Protein AF-A0A7V5C8G0-F1 (afdb_monomer_lite)

Radius of gyration: 12.89 Å; chains: 1; bounding box: 31×22×36 Å

pLDDT: mean 94.01, std 7.8, range [52.69, 97.81]

Foldseek 3Di:
DDQVFWPDWDWDADPPDPPDIDIDTDGNDPVSVVVVVVVVCPDPCCVVCVPPDDDDDDDDDDD

Secondary structure (DSSP, 8-state):
-PPTTEEEEEEEE-SSSTT-EEEEEEESSHHHHHHHHHHHHTSHHHHHTTTS-----------

Structure (mmCIF, N/CA/C/O backbone):
data_AF-A0A7V5C8G0-F1
#
_entry.id   AF-A0A7V5C8G0-F1
#
loop_
_atom_site.group_PDB
_atom_site.id
_atom_site.type_symbol
_atom_site.label_atom_id
_atom_site.label_alt_id
_atom_site.label_comp_id
_atom_site.label_asym_id
_atom_site.label_entity_id
_atom_site.label_seq_id
_atom_site.pdbx_PDB_ins_code
_atom_site.Cartn_x
_atom_site.Cartn_y
_atom_site.Cartn_z
_atom_site.occupancy
_atom_site.B_iso_or_equiv
_atom_site.auth_seq_id
_atom_site.auth_comp_id
_atom_site.auth_asym_id
_atom_site.auth_atom_id
_atom_site.pdbx_PDB_model_num
ATOM 1 N N . GLN A 1 1 ? -7.006 13.934 -0.532 1.00 52.69 1 GLN A N 1
ATOM 2 C CA . GLN A 1 1 ? -8.093 13.855 0.465 1.00 52.69 1 GLN A CA 1
ATOM 3 C C . GLN A 1 1 ? -7.997 12.480 1.102 1.00 52.69 1 GLN A C 1
ATOM 5 O O . GLN A 1 1 ? -7.935 11.522 0.343 1.00 52.69 1 GLN A O 1
ATOM 10 N N . GLY A 1 2 ? -7.901 12.388 2.429 1.00 77.19 2 GLY A N 1
ATOM 11 C CA . GLY A 1 2 ? -7.871 11.096 3.124 1.00 77.19 2 GLY A CA 1
ATOM 12 C C . GLY A 1 2 ? -9.251 10.443 3.128 1.00 77.19 2 GLY A C 1
ATOM 13 O O . GLY A 1 2 ? -10.267 11.140 3.179 1.00 77.19 2 GLY A O 1
ATOM 14 N N . GLU A 1 3 ? -9.289 9.120 3.034 1.00 90.00 3 GLU A N 1
ATOM 15 C CA . GLU A 1 3 ? -10.520 8.354 3.232 1.00 90.00 3 GLU A CA 1
ATOM 16 C C . GLU A 1 3 ? -10.968 8.414 4.697 1.00 90.00 3 GLU A C 1
ATOM 18 O O . GLU A 1 3 ? -10.126 8.588 5.583 1.00 90.00 3 GLU A O 1
ATOM 23 N N . PRO A 1 4 ? -12.275 8.269 4.987 1.00 95.19 4 PRO A N 1
ATOM 24 C CA . PRO A 1 4 ? -12.747 8.162 6.361 1.00 95.19 4 PRO A CA 1
ATOM 25 C C . PRO A 1 4 ? -11.988 7.067 7.119 1.00 95.19 4 PRO A C 1
ATOM 27 O O . PRO A 1 4 ? -11.940 5.924 6.676 1.00 95.19 4 PRO A O 1
ATOM 30 N N . GLY A 1 5 ? -11.381 7.431 8.249 1.00 95.69 5 GLY A N 1
ATOM 31 C CA 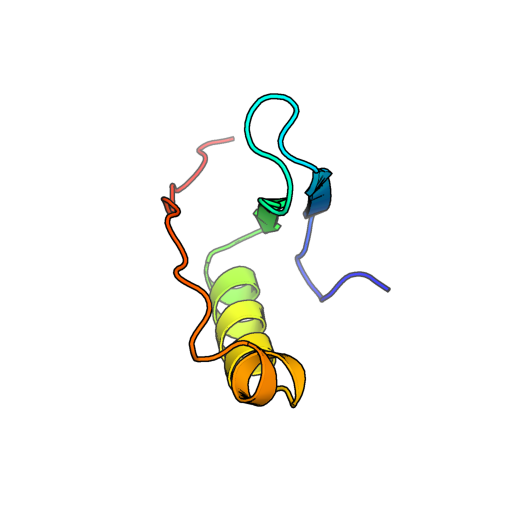. GLY A 1 5 ? -10.616 6.500 9.079 1.00 95.69 5 GLY A CA 1
ATOM 32 C C . GLY A 1 5 ? -9.193 6.197 8.598 1.00 95.69 5 GLY A C 1
ATOM 33 O O . GLY A 1 5 ? -8.495 5.466 9.289 1.00 95.69 5 GLY A O 1
ATOM 34 N N . CYS A 1 6 ? -8.723 6.767 7.483 1.00 96.75 6 CYS A N 1
ATOM 35 C CA . CYS A 1 6 ? -7.311 6.706 7.098 1.00 96.75 6 CYS A CA 1
ATOM 36 C C . CYS A 1 6 ? -6.495 7.697 7.947 1.00 96.75 6 CYS A C 1
ATOM 38 O O . CYS A 1 6 ? -6.720 8.908 7.887 1.00 96.75 6 CYS A O 1
ATOM 40 N N . LEU A 1 7 ? -5.568 7.177 8.754 1.00 95.00 7 LEU A N 1
ATOM 41 C CA . LEU A 1 7 ? -4.689 7.946 9.641 1.00 95.00 7 LEU A CA 1
ATOM 42 C C . LEU A 1 7 ? -3.402 8.376 8.929 1.00 95.00 7 LEU A C 1
ATOM 44 O O . LEU A 1 7 ? -2.964 9.516 9.085 1.00 95.00 7 LEU A O 1
ATOM 48 N N . SER A 1 8 ? -2.819 7.489 8.121 1.00 95.25 8 SER A N 1
ATOM 49 C CA . SER A 1 8 ? -1.686 7.800 7.249 1.00 95.25 8 SER A CA 1
ATOM 50 C C . SER A 1 8 ? -1.742 6.987 5.958 1.00 95.25 8 SER A C 1
ATOM 52 O O . SER A 1 8 ? -2.270 5.876 5.920 1.00 95.25 8 SER A O 1
ATOM 54 N N . PHE A 1 9 ? -1.199 7.573 4.893 1.00 95.44 9 PHE A N 1
ATOM 55 C CA . PHE A 1 9 ? -1.026 6.932 3.597 1.00 95.44 9 PHE A CA 1
ATOM 56 C C . PHE A 1 9 ? 0.241 7.498 2.960 1.00 95.44 9 PHE A C 1
ATOM 58 O O . PHE A 1 9 ? 0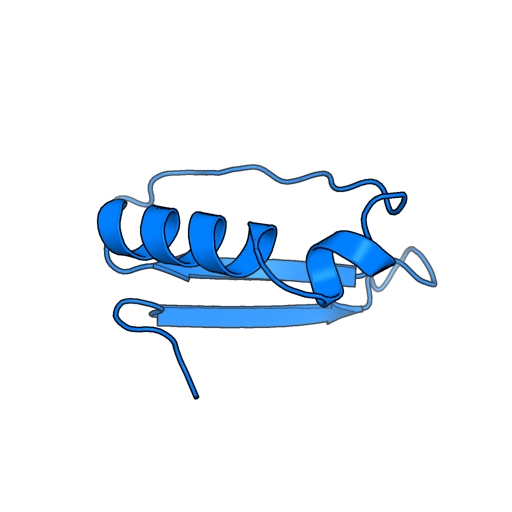.283 8.669 2.572 1.00 95.44 9 PHE A O 1
ATOM 65 N N . GLU A 1 10 ? 1.281 6.680 2.879 1.00 96.81 10 GLU A N 1
ATOM 66 C CA . GLU A 1 10 ? 2.595 7.067 2.382 1.00 96.81 10 GLU A CA 1
ATOM 67 C C . GLU A 1 10 ? 2.993 6.179 1.210 1.00 96.81 10 GLU A C 1
ATOM 69 O O . GLU A 1 10 ? 2.867 4.958 1.260 1.00 96.81 10 GLU A O 1
ATOM 74 N N . VAL A 1 11 ? 3.497 6.809 0.150 1.00 96.19 11 VAL A N 1
ATOM 75 C CA . VAL A 1 11 ? 4.033 6.125 -1.027 1.00 96.19 11 VAL A CA 1
ATOM 76 C C . VAL A 1 11 ? 5.420 6.674 -1.292 1.00 96.19 11 VAL A C 1
ATOM 78 O O . VAL A 1 11 ? 5.580 7.865 -1.567 1.00 96.19 11 VAL A O 1
ATOM 81 N N . THR A 1 12 ? 6.426 5.814 -1.214 1.00 97.81 12 THR A N 1
ATOM 82 C CA . THR A 1 12 ? 7.830 6.197 -1.382 1.00 97.81 12 THR A CA 1
ATOM 83 C C . THR A 1 12 ? 8.521 5.255 -2.367 1.00 97.81 12 THR A C 1
ATOM 85 O O . THR A 1 12 ? 8.178 4.072 -2.445 1.00 97.81 12 THR A O 1
ATOM 88 N N . PRO A 1 13 ? 9.467 5.748 -3.184 1.00 97.69 13 PRO A N 1
ATOM 89 C CA . PRO A 1 13 ? 10.268 4.868 -4.022 1.00 97.69 13 PRO A CA 1
ATOM 90 C C . PRO A 1 13 ? 11.179 4.008 -3.140 1.00 97.69 13 PRO A C 1
ATOM 92 O O . PRO A 1 13 ? 11.719 4.482 -2.138 1.00 97.69 13 PRO A O 1
ATOM 95 N N . ASP A 1 14 ? 11.376 2.750 -3.522 1.00 97.00 14 ASP A N 1
ATOM 96 C CA . ASP A 1 14 ? 12.333 1.886 -2.843 1.00 97.00 14 ASP A CA 1
ATOM 97 C C . ASP A 1 14 ? 13.764 2.400 -3.089 1.00 97.00 14 ASP A C 1
ATOM 99 O O . ASP A 1 14 ? 14.151 2.611 -4.242 1.00 97.00 14 ASP A O 1
ATOM 103 N N . PRO A 1 15 ? 14.575 2.610 -2.037 1.00 96.31 15 PRO A N 1
ATOM 104 C CA . PRO A 1 15 ? 15.910 3.181 -2.192 1.00 96.31 15 PRO A CA 1
ATOM 105 C C . PRO A 1 15 ? 16.923 2.202 -2.806 1.00 96.31 15 PRO A C 1
ATOM 107 O O . PRO A 1 15 ? 17.994 2.631 -3.230 1.00 96.31 15 PRO A O 1
ATOM 110 N N . ALA A 1 16 ? 16.622 0.899 -2.824 1.00 97.31 16 ALA A N 1
ATOM 111 C CA . ALA A 1 16 ? 17.525 -0.154 -3.280 1.00 97.31 16 ALA A CA 1
ATOM 112 C C . ALA A 1 16 ? 17.088 -0.801 -4.604 1.00 97.31 16 ALA A C 1
ATOM 114 O O . ALA A 1 16 ? 17.929 -1.347 -5.319 1.00 97.31 16 ALA A O 1
ATOM 115 N N . VAL A 1 17 ? 15.795 -0.768 -4.936 1.00 96.00 17 VAL A N 1
ATOM 116 C CA . VAL A 1 17 ? 15.239 -1.415 -6.133 1.00 96.00 17 VAL A CA 1
ATOM 117 C C . VAL A 1 17 ? 14.517 -0.393 -7.004 1.00 96.00 17 VAL A C 1
ATOM 119 O O . VAL A 1 17 ? 13.384 -0.006 -6.725 1.00 96.00 17 VAL A O 1
ATOM 122 N N . GLU A 1 18 ? 15.149 -0.005 -8.112 1.00 96.56 18 GLU A N 1
ATOM 123 C CA . GLU A 1 18 ? 14.549 0.908 -9.087 1.00 96.56 18 GLU A CA 1
ATOM 124 C C . GLU A 1 18 ? 13.191 0.387 -9.589 1.00 96.56 18 GLU A C 1
ATOM 126 O O . GLU A 1 18 ? 13.012 -0.800 -9.873 1.00 96.56 18 GLU A O 1
ATOM 131 N N . GLY A 1 19 ? 12.209 1.287 -9.668 1.00 93.25 19 GLY A N 1
ATOM 132 C CA . GLY A 1 19 ? 10.854 0.969 -10.117 1.00 93.25 19 GLY A CA 1
ATOM 133 C C . GLY A 1 19 ? 9.981 0.247 -9.085 1.00 93.25 19 GLY A C 1
ATOM 134 O O . GLY A 1 19 ? 8.793 0.052 -9.344 1.00 93.25 19 GLY A O 1
ATOM 135 N N . ARG A 1 20 ? 10.513 -0.117 -7.909 1.00 95.88 20 ARG A N 1
ATOM 136 C CA . ARG A 1 20 ? 9.697 -0.580 -6.781 1.00 95.88 20 ARG A CA 1
ATOM 137 C C . ARG A 1 20 ? 9.206 0.614 -5.971 1.00 95.88 20 ARG A C 1
ATOM 139 O O . ARG A 1 20 ? 9.950 1.548 -5.691 1.00 95.88 20 ARG A O 1
ATOM 146 N N . TRP A 1 21 ? 7.954 0.525 -5.548 1.00 96.62 21 TRP A N 1
ATOM 147 C CA . TRP A 1 21 ? 7.328 1.475 -4.640 1.00 96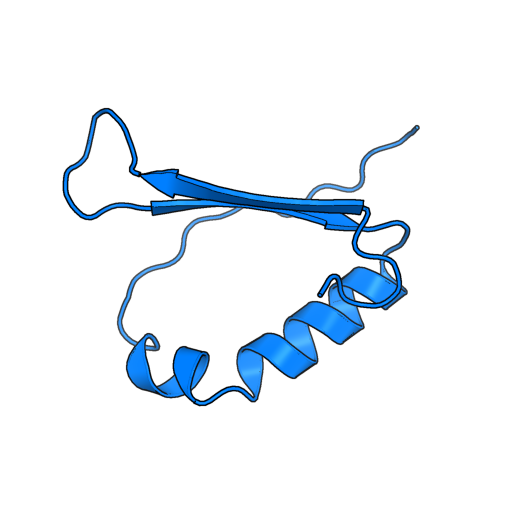.62 21 TRP A CA 1
ATOM 148 C C . TRP A 1 21 ? 6.959 0.770 -3.341 1.00 96.62 21 TRP A C 1
ATOM 150 O O . TRP A 1 21 ? 6.538 -0.389 -3.357 1.00 96.62 21 TRP A O 1
ATOM 160 N N . GLN A 1 22 ? 7.142 1.472 -2.232 1.00 97.50 22 GLN A N 1
ATOM 161 C CA . GLN A 1 22 ? 6.706 1.070 -0.904 1.00 97.50 22 GLN A CA 1
ATOM 162 C C . GLN A 1 22 ? 5.443 1.856 -0.571 1.00 97.50 22 GLN A C 1
ATOM 164 O O . GLN A 1 22 ? 5.374 3.059 -0.829 1.00 97.50 22 GLN A O 1
ATOM 169 N N . VAL A 1 23 ? 4.442 1.161 -0.039 1.00 96.38 23 VAL A N 1
ATOM 170 C CA . VAL A 1 23 ? 3.182 1.762 0.398 1.00 96.38 23 VAL A CA 1
ATOM 171 C C . VAL A 1 23 ? 2.981 1.394 1.861 1.00 96.38 23 VAL A C 1
ATOM 173 O O . VAL A 1 23 ? 3.072 0.216 2.207 1.00 96.38 23 VAL A O 1
ATOM 176 N N . ALA A 1 24 ? 2.757 2.399 2.702 1.00 96.44 24 ALA A N 1
ATOM 177 C CA . ALA A 1 24 ? 2.458 2.239 4.118 1.00 96.44 24 ALA A CA 1
ATOM 178 C C . ALA A 1 24 ? 1.148 2.958 4.433 1.00 96.44 24 ALA A C 1
ATOM 180 O O . ALA A 1 24 ? 0.976 4.133 4.101 1.00 96.44 24 ALA A O 1
ATOM 181 N N . GLU A 1 25 ? 0.221 2.243 5.058 1.00 96.19 25 GLU A N 1
ATOM 182 C CA . GLU A 1 25 ? -1.128 2.732 5.311 1.00 96.19 25 GLU A CA 1
ATO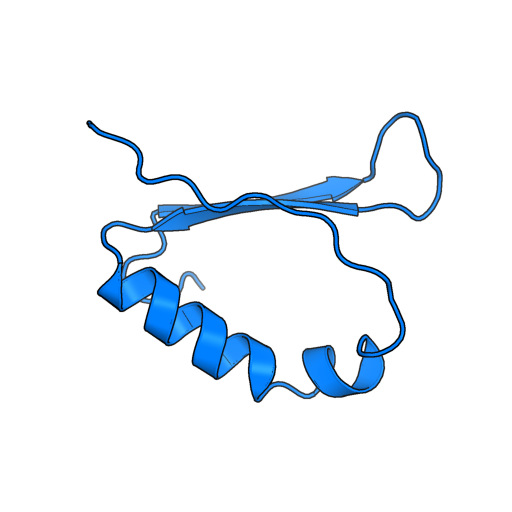M 183 C C . GLU A 1 25 ? -1.536 2.370 6.733 1.00 96.19 25 GLU A C 1
ATOM 185 O O . GLU A 1 25 ? -1.320 1.242 7.176 1.00 96.19 25 GLU A O 1
ATOM 190 N N . VAL A 1 26 ? -2.129 3.325 7.447 1.00 96.25 26 VAL A N 1
ATOM 191 C CA . VAL A 1 26 ? -2.643 3.114 8.803 1.00 96.25 26 VAL A CA 1
ATOM 192 C C . VAL A 1 26 ? -4.087 3.582 8.852 1.00 96.25 26 VAL A C 1
ATOM 194 O O . VAL A 1 26 ? -4.411 4.682 8.398 1.00 96.25 26 VAL A O 1
ATOM 197 N N . PHE A 1 27 ? -4.949 2.754 9.434 1.00 96.12 27 PHE A N 1
ATOM 198 C CA . PHE A 1 27 ? -6.376 3.016 9.577 1.00 96.12 27 PHE A CA 1
ATOM 199 C C . PHE A 1 27 ? -6.790 2.953 11.045 1.00 96.12 27 PHE A C 1
ATOM 201 O O . PHE A 1 27 ? -6.150 2.285 11.851 1.00 96.12 27 PHE A O 1
ATOM 208 N N . VAL A 1 28 ? -7.854 3.681 11.384 1.00 96.06 28 VAL A N 1
ATOM 209 C CA . VAL A 1 28 ? -8.382 3.776 12.752 1.00 96.06 28 VAL A CA 1
ATOM 210 C C . VAL A 1 28 ? -8.964 2.453 13.251 1.00 96.06 28 VAL A C 1
ATOM 212 O O . VAL A 1 28 ? -8.935 2.192 14.449 1.00 96.06 28 VAL A O 1
ATOM 215 N N . ASP A 1 29 ? -9.491 1.632 12.343 1.00 95.88 29 ASP A N 1
ATOM 216 C CA . ASP A 1 29 ? -10.031 0.308 12.623 1.00 95.88 29 ASP A CA 1
ATOM 217 C C . ASP A 1 29 ? -10.079 -0.558 11.349 1.00 95.88 29 ASP A C 1
ATOM 219 O O . ASP A 1 29 ? -9.836 -0.094 10.227 1.00 95.88 29 ASP A O 1
ATOM 223 N N . GLN A 1 30 ? -10.417 -1.836 11.534 1.00 95.69 30 GLN A N 1
ATOM 224 C CA . GLN A 1 30 ? -10.568 -2.804 10.447 1.00 95.69 30 GLN A CA 1
ATOM 225 C C . GLN A 1 30 ? -11.666 -2.402 9.448 1.00 95.69 30 GLN A C 1
ATOM 227 O O . GLN A 1 30 ? -11.519 -2.643 8.254 1.00 95.69 30 GLN A O 1
ATOM 232 N N . ALA A 1 31 ? -12.751 -1.760 9.898 1.00 96.88 31 ALA A N 1
ATOM 233 C CA . ALA A 1 31 ? -13.858 -1.386 9.019 1.00 96.88 31 ALA A CA 1
ATOM 234 C C . ALA A 1 31 ? -13.443 -0.300 8.011 1.00 96.88 31 ALA A C 1
ATOM 236 O O . ALA A 1 31 ? -13.821 -0.362 6.838 1.00 96.88 31 ALA A O 1
ATOM 237 N N . ALA A 1 32 ? -12.636 0.670 8.445 1.00 96.69 32 ALA A N 1
ATOM 238 C CA . ALA A 1 32 ? -12.044 1.676 7.574 1.00 96.69 32 ALA A CA 1
ATOM 239 C C . ALA A 1 32 ? -11.059 1.050 6.572 1.00 96.69 32 ALA A C 1
ATOM 241 O O . ALA A 1 32 ? -11.102 1.388 5.386 1.00 96.69 32 ALA A O 1
ATOM 242 N N . PHE A 1 33 ? -10.223 0.104 7.017 1.00 96.38 33 PHE A N 1
ATOM 243 C CA . PHE A 1 33 ? -9.310 -0.628 6.133 1.00 96.38 33 PHE A CA 1
ATOM 244 C C . PHE A 1 33 ? -10.060 -1.454 5.075 1.00 96.38 33 PHE A C 1
ATOM 246 O O . PHE A 1 33 ? -9.744 -1.374 3.888 1.00 96.38 33 PHE A O 1
ATOM 253 N N . ASP A 1 34 ? -11.101 -2.193 5.465 1.00 97.19 34 ASP A N 1
ATOM 254 C CA . ASP A 1 34 ? -11.902 -3.007 4.543 1.00 97.19 34 ASP A CA 1
ATOM 255 C C . ASP A 1 34 ? -12.607 -2.140 3.490 1.00 97.19 34 ASP A C 1
ATOM 257 O O . ASP A 1 34 ? -12.621 -2.472 2.298 1.00 97.19 34 ASP A O 1
ATOM 261 N N . ALA A 1 35 ? -13.156 -0.993 3.908 1.00 97.25 35 ALA A N 1
ATOM 262 C CA . ALA A 1 35 ? -13.763 -0.027 2.998 1.00 97.25 35 ALA A CA 1
ATOM 263 C C . ALA A 1 35 ? -12.740 0.525 1.990 1.00 97.25 35 ALA A C 1
ATOM 265 O O . ALA A 1 35 ? -13.043 0.624 0.795 1.00 97.25 35 ALA A O 1
ATOM 266 N N . HIS A 1 36 ? -11.522 0.829 2.450 1.00 96.44 36 HIS A N 1
ATOM 267 C CA . HIS A 1 36 ? -10.425 1.237 1.580 1.00 96.44 36 HIS A CA 1
ATOM 268 C C . HIS A 1 36 ? -10.064 0.139 0.571 1.00 96.44 36 HIS A C 1
ATOM 270 O O . HIS A 1 36 ? -10.013 0.415 -0.630 1.00 96.44 36 HIS A O 1
ATOM 276 N N . GLN A 1 37 ? -9.870 -1.107 1.019 1.00 96.50 37 GLN A N 1
ATOM 277 C CA . GLN A 1 37 ? -9.513 -2.237 0.152 1.00 96.50 37 GLN A CA 1
ATOM 278 C C . GLN A 1 37 ? -10.571 -2.478 -0.934 1.00 96.50 37 GLN A C 1
ATOM 280 O O . GLN A 1 37 ? -10.231 -2.639 -2.108 1.00 96.50 37 GLN A O 1
ATOM 285 N N . ALA A 1 38 ? -11.858 -2.436 -0.575 1.00 97.50 38 ALA A N 1
ATOM 286 C CA . ALA A 1 38 ? -12.953 -2.595 -1.530 1.00 97.50 38 ALA A CA 1
ATOM 287 C C . ALA A 1 38 ? -12.951 -1.488 -2.598 1.00 97.50 38 ALA A C 1
ATOM 289 O O . ALA A 1 38 ? -13.077 -1.764 -3.794 1.00 97.50 38 ALA A O 1
ATOM 290 N N . ARG A 1 39 ? -12.761 -0.230 -2.184 1.00 96.06 39 ARG A N 1
ATOM 291 C CA . ARG A 1 39 ? -12.666 0.909 -3.105 1.00 96.06 39 ARG A CA 1
ATOM 292 C C . ARG A 1 39 ? -11.425 0.814 -3.996 1.00 96.06 39 ARG A C 1
ATOM 294 O O . ARG A 1 39 ? -11.523 1.074 -5.194 1.00 96.06 39 ARG A O 1
ATOM 301 N N . ALA A 1 40 ? -10.274 0.450 -3.431 1.00 95.00 40 ALA A N 1
ATOM 302 C CA . ALA A 1 40 ? -9.022 0.299 -4.162 1.00 95.00 40 ALA A CA 1
ATOM 303 C C . ALA A 1 40 ? -9.147 -0.780 -5.246 1.00 95.00 40 ALA A C 1
ATOM 305 O O . ALA A 1 40 ? -8.817 -0.515 -6.402 1.00 95.00 40 ALA A O 1
ATOM 306 N N . ALA A 1 41 ? -9.710 -1.946 -4.912 1.00 95.81 41 ALA A N 1
ATOM 307 C CA . ALA A 1 41 ? -9.940 -3.043 -5.851 1.00 95.81 41 ALA A CA 1
ATOM 308 C C . ALA A 1 41 ? -10.910 -2.684 -6.993 1.00 95.81 41 ALA A C 1
ATOM 310 O O . ALA A 1 41 ? -10.764 -3.194 -8.101 1.00 95.81 41 ALA A O 1
ATOM 311 N N . ALA A 1 42 ? -11.874 -1.792 -6.746 1.00 97.00 42 ALA A N 1
ATOM 312 C CA . ALA A 1 42 ? -12.839 -1.333 -7.747 1.00 97.00 42 ALA A CA 1
ATOM 313 C C . ALA A 1 42 ? -12.325 -0.188 -8.645 1.00 97.00 42 ALA A C 1
ATOM 315 O O . ALA A 1 42 ? -13.061 0.288 -9.509 1.00 97.00 42 ALA A O 1
ATOM 316 N N . SER A 1 43 ? -11.099 0.297 -8.433 1.00 95.81 43 SER A N 1
ATOM 317 C CA . SER A 1 43 ? -10.561 1.450 -9.159 1.00 95.81 43 SER A CA 1
ATOM 318 C C . SER A 1 43 ? -9.960 1.083 -10.521 1.00 95.81 43 SER A C 1
ATOM 320 O O . SER A 1 43 ? -9.411 -0.004 -10.703 1.00 95.81 43 SER A O 1
ATOM 322 N N . ASP A 1 44 ? -9.944 2.042 -11.453 1.00 97.69 44 ASP A N 1
ATOM 323 C CA . ASP A 1 44 ? -9.204 1.914 -12.720 1.00 97.69 44 ASP A CA 1
ATOM 324 C C . ASP A 1 44 ? -7.720 1.600 -12.479 1.00 97.69 44 ASP A C 1
ATOM 326 O O . ASP A 1 44 ? -7.095 0.864 -13.242 1.00 97.69 44 ASP A O 1
ATOM 330 N N . TRP A 1 45 ? -7.161 2.114 -11.377 1.00 93.81 45 TRP A N 1
ATOM 331 C CA . TRP A 1 45 ? -5.790 1.832 -10.967 1.00 93.81 45 TRP A CA 1
ATOM 332 C C . TRP A 1 45 ? -5.561 0.340 -10.703 1.00 93.81 45 TRP A C 1
ATOM 334 O O . TRP A 1 45 ? -4.546 -0.204 -11.139 1.00 93.81 45 TRP A O 1
ATOM 344 N N . ALA A 1 46 ? -6.496 -0.346 -10.039 1.00 95.94 46 ALA A N 1
ATOM 345 C CA . ALA A 1 46 ? -6.397 -1.788 -9.818 1.00 95.94 46 ALA A CA 1
ATOM 346 C C . ALA A 1 46 ? -6.419 -2.569 -11.138 1.00 95.94 46 ALA A C 1
ATOM 348 O O . ALA A 1 46 ? -5.649 -3.517 -11.283 1.00 95.94 46 ALA A O 1
ATOM 349 N N . ALA A 1 47 ? -7.221 -2.135 -12.117 1.00 97.19 47 ALA A N 1
ATOM 350 C CA . ALA A 1 47 ? -7.254 -2.751 -13.441 1.00 97.19 47 ALA A CA 1
ATOM 351 C C . ALA A 1 47 ? -5.920 -2.586 -14.189 1.00 97.19 47 ALA A C 1
ATOM 353 O O . ALA A 1 47 ? -5.349 -3.573 -14.649 1.00 97.19 47 ALA A O 1
ATOM 354 N N . VAL A 1 48 ? -5.379 -1.366 -14.276 1.00 97.81 48 VAL A N 1
ATOM 355 C CA . VAL A 1 48 ? -4.131 -1.117 -15.028 1.00 97.81 48 VAL A CA 1
ATOM 356 C C . VAL A 1 48 ? -2.883 -1.665 -14.331 1.00 97.81 48 VAL A C 1
ATOM 358 O O . VAL A 1 48 ? -1.892 -1.958 -14.992 1.00 97.81 48 VAL A O 1
ATOM 361 N N . SER A 1 49 ? -2.917 -1.821 -13.005 1.00 95.25 49 SER A N 1
ATOM 362 C CA . SER A 1 49 ? -1.801 -2.355 -12.213 1.00 95.25 49 SER A CA 1
ATOM 363 C C . SER A 1 49 ? -1.967 -3.834 -11.847 1.00 95.25 49 SER A C 1
ATOM 365 O O . SER A 1 49 ? -1.215 -4.343 -11.014 1.00 95.25 49 SER A O 1
ATOM 367 N N . ALA A 1 50 ? -2.945 -4.544 -12.417 1.00 96.25 50 ALA A N 1
ATOM 368 C CA . ALA A 1 50 ? -3.272 -5.921 -12.034 1.00 96.25 50 ALA A CA 1
ATOM 369 C C . ALA A 1 50 ? -2.068 -6.876 -12.136 1.00 96.25 50 ALA A C 1
ATOM 371 O O . ALA A 1 50 ? -1.885 -7.727 -11.267 1.00 96.25 50 ALA A O 1
ATOM 372 N N . GLU A 1 51 ? -1.213 -6.684 -13.144 1.00 96.81 51 GLU A N 1
ATOM 373 C CA . GLU A 1 51 ? -0.038 -7.528 -13.406 1.00 96.81 51 GLU A CA 1
ATOM 374 C C . GLU A 1 51 ? 1.204 -7.149 -12.580 1.00 96.81 51 GLU A C 1
ATOM 376 O O . GLU A 1 51 ? 2.208 -7.860 -12.613 1.00 96.81 51 GLU A O 1
ATOM 381 N N . ILE A 1 52 ? 1.157 -6.054 -11.813 1.00 94.12 52 ILE A N 1
ATOM 382 C CA . ILE A 1 52 ? 2.267 -5.639 -10.950 1.00 94.12 52 ILE A CA 1
ATOM 383 C C . ILE A 1 52 ? 2.231 -6.476 -9.660 1.00 94.12 52 ILE A C 1
ATOM 385 O O . ILE A 1 52 ? 1.248 -6.405 -8.913 1.00 94.12 52 ILE A O 1
ATOM 389 N N . PRO A 1 5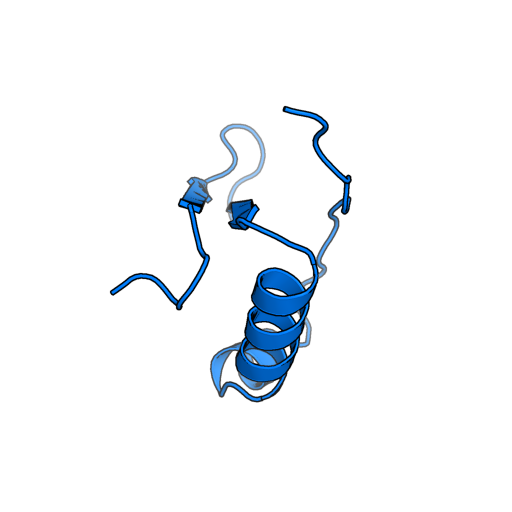3 ? 3.285 -7.253 -9.342 1.00 93.88 53 PRO A N 1
ATOM 390 C CA . PRO A 1 53 ? 3.311 -8.057 -8.128 1.00 93.88 53 PRO A CA 1
ATOM 391 C C . PRO A 1 53 ? 3.278 -7.184 -6.872 1.00 93.88 53 PRO A C 1
ATOM 393 O O . PRO A 1 53 ? 4.091 -6.272 -6.718 1.00 93.88 53 PRO A O 1
ATOM 396 N N . ARG A 1 54 ? 2.390 -7.520 -5.933 1.00 94.31 54 ARG A N 1
ATOM 397 C CA . ARG A 1 54 ? 2.292 -6.877 -4.617 1.00 94.31 54 ARG A CA 1
ATOM 398 C C . ARG A 1 54 ? 2.791 -7.846 -3.550 1.00 94.31 54 ARG A C 1
ATOM 400 O O . ARG A 1 54 ? 2.460 -9.028 -3.583 1.00 94.31 54 ARG A O 1
ATOM 407 N N . ARG A 1 55 ? 3.612 -7.355 -2.624 1.00 94.75 55 ARG A N 1
ATOM 408 C CA . ARG A 1 55 ? 4.070 -8.101 -1.444 1.00 94.75 55 ARG A CA 1
ATOM 409 C C . ARG A 1 55 ? 3.939 -7.180 -0.245 1.00 94.75 55 ARG A C 1
ATOM 411 O O . ARG A 1 55 ? 4.637 -6.175 -0.195 1.00 94.75 55 ARG A O 1
ATOM 418 N N . TYR A 1 56 ? 3.035 -7.511 0.663 1.00 95.00 56 TYR A N 1
ATOM 419 C CA . TYR A 1 56 ? 2.745 -6.713 1.846 1.00 95.00 56 TYR A CA 1
ATOM 420 C C . TYR A 1 56 ? 2.248 -7.616 2.974 1.00 95.00 56 TYR A C 1
ATOM 422 O O . TYR A 1 56 ? 1.807 -8.743 2.728 1.00 95.00 56 TYR A O 1
ATOM 430 N N . THR A 1 57 ? 2.347 -7.115 4.198 1.00 96.44 57 THR A N 1
ATOM 431 C CA . THR A 1 57 ? 1.743 -7.694 5.398 1.00 96.44 57 THR A CA 1
ATOM 432 C C . THR A 1 57 ? 0.615 -6.783 5.864 1.00 96.44 57 THR A C 1
ATOM 434 O O . THR A 1 57 ? 0.628 -5.583 5.597 1.00 96.44 57 THR A O 1
ATOM 437 N N . ILE A 1 58 ? -0.385 -7.369 6.516 1.00 96.06 58 ILE A N 1
ATOM 438 C CA . ILE A 1 58 ? -1.419 -6.633 7.243 1.00 96.06 58 ILE A CA 1
ATOM 439 C C . ILE A 1 58 ? -1.258 -7.039 8.700 1.00 96.06 58 ILE A C 1
ATOM 441 O O . ILE A 1 58 ? -1.206 -8.234 8.999 1.00 96.06 58 ILE A O 1
ATOM 445 N N . GLU A 1 59 ? -1.154 -6.053 9.579 1.00 95.88 59 GLU A N 1
ATOM 446 C CA . GLU A 1 59 ? -0.945 -6.244 11.010 1.00 95.88 59 GLU A CA 1
ATOM 447 C C . GLU A 1 59 ? -1.917 -5.338 11.768 1.00 95.88 59 GLU A C 1
ATOM 449 O O . GLU A 1 59 ? -2.124 -4.184 11.390 1.00 95.88 59 GLU A O 1
ATOM 454 N N . GLU A 1 60 ? -2.529 -5.867 12.825 1.00 94.62 60 GLU A N 1
ATOM 455 C CA . GLU A 1 60 ? -3.299 -5.062 13.771 1.00 94.62 60 GLU A CA 1
ATOM 456 C C . GLU A 1 60 ? -2.316 -4.389 14.735 1.00 94.62 60 GLU A C 1
ATOM 458 O O . GLU A 1 60 ? -1.486 -5.058 15.353 1.00 94.62 60 GLU A O 1
ATOM 463 N N . ILE A 1 61 ? -2.373 -3.060 14.827 1.00 88.06 61 ILE A N 1
ATOM 464 C CA . ILE A 1 61 ? -1.482 -2.281 15.688 1.00 88.06 61 ILE A CA 1
ATOM 465 C C . ILE A 1 61 ? -2.244 -1.960 16.971 1.00 88.06 61 ILE A C 1
ATOM 467 O O . ILE A 1 61 ? -3.122 -1.097 16.982 1.00 88.06 61 ILE A O 1
ATOM 471 N 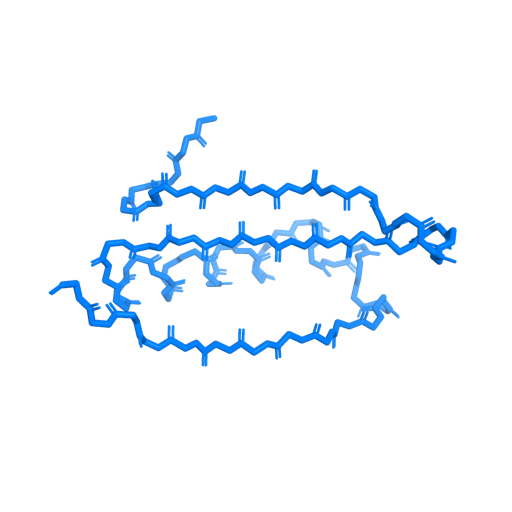N . GLU A 1 62 ? -1.905 -2.647 18.061 1.00 77.50 62 GLU A N 1
ATOM 472 C CA . GLU A 1 62 ? -2.382 -2.262 19.389 1.00 77.50 62 GLU A CA 1
ATOM 473 C C . GLU A 1 62 ? -1.772 -0.903 19.762 1.00 77.50 62 GLU A C 1
ATOM 475 O O . GLU A 1 62 ? -0.560 -0.699 19.644 1.00 77.50 62 GLU A O 1
ATOM 480 N N . THR A 1 63 ? -2.627 0.044 20.151 1.00 59.31 63 THR A N 1
ATOM 481 C CA . THR A 1 63 ? -2.231 1.419 20.499 1.00 59.31 63 THR A CA 1
ATOM 482 C C . THR A 1 63 ? -1.962 1.570 21.990 1.00 59.31 63 THR A C 1
ATOM 484 O O . THR A 1 63 ? -2.730 0.986 22.788 1.00 59.31 63 THR A O 1
#

Sequence (63 aa):
QGEPGCLSFEVTPDPAVEGRWQVAEVFVDQAAFDAHQARAAASDWAAVSAEIPRRYTIEEIET